Protein AF-A0AAW9EFQ4-F1 (afdb_monomer_lite)

pLDDT: mean 93.37, std 11.86, range [54.44, 98.88]

Structure (mmCIF, N/CA/C/O backbone):
data_AF-A0AAW9EFQ4-F1
#
_entry.id   AF-A0AAW9EFQ4-F1
#
loop_
_atom_site.group_PDB
_atom_site.id
_atom_site.type_symbol
_atom_site.label_atom_id
_atom_site.label_alt_id
_atom_site.label_comp_id
_atom_site.label_asym_id
_atom_site.label_entity_id
_atom_site.label_seq_id
_atom_site.pdbx_PDB_ins_code
_atom_site.Cartn_x
_atom_site.Cartn_y
_atom_site.Cartn_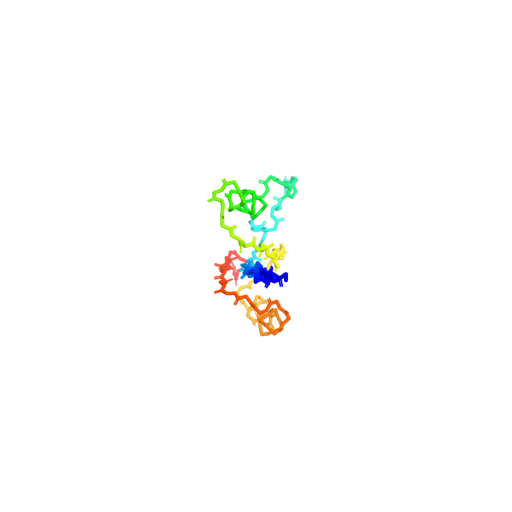z
_atom_site.occupancy
_atom_site.B_iso_or_equiv
_atom_site.auth_seq_id
_atom_site.auth_comp_id
_atom_site.auth_asym_id
_atom_site.auth_atom_id
_atom_site.pdbx_PDB_model_num
ATOM 1 N N . ALA A 1 1 ? -22.175 -14.051 39.654 1.00 55.03 1 ALA A N 1
ATOM 2 C CA . ALA A 1 1 ? -21.391 -13.011 38.963 1.00 55.03 1 ALA A CA 1
ATOM 3 C C . ALA A 1 1 ? -21.640 -13.162 37.471 1.00 55.03 1 ALA A C 1
ATOM 5 O O . ALA A 1 1 ? -21.420 -14.248 36.951 1.00 55.03 1 ALA A O 1
ATOM 6 N N . LEU A 1 2 ? -22.196 -12.142 36.818 1.00 54.44 2 LEU A N 1
ATOM 7 C CA . LEU A 1 2 ? -22.427 -12.154 35.375 1.00 54.44 2 LEU A CA 1
ATOM 8 C C . LEU A 1 2 ? -21.093 -11.797 34.701 1.00 54.44 2 LEU A C 1
ATOM 10 O O . LEU A 1 2 ? -20.611 -10.680 34.869 1.00 54.44 2 LEU A O 1
ATOM 14 N N . VAL A 1 3 ? -20.457 -12.752 34.024 1.00 61.03 3 VAL A N 1
ATOM 15 C CA . VAL A 1 3 ? -19.229 -12.494 33.259 1.00 61.03 3 VAL A CA 1
ATOM 16 C C . VAL A 1 3 ? -19.650 -12.006 31.877 1.00 61.03 3 VAL A C 1
ATOM 18 O O . VAL A 1 3 ? -20.172 -12.777 31.075 1.00 61.03 3 VAL A O 1
ATOM 21 N N . LEU A 1 4 ? -19.463 -10.714 31.615 1.00 65.38 4 LEU A N 1
ATOM 22 C CA . LEU A 1 4 ? -19.563 -10.141 30.276 1.00 65.38 4 LEU A CA 1
ATOM 23 C C . LEU A 1 4 ? -18.266 -10.469 29.530 1.00 65.38 4 LEU A C 1
ATOM 25 O O . LEU A 1 4 ? -17.220 -9.889 29.806 1.00 65.38 4 LEU A O 1
ATOM 29 N N . LEU A 1 5 ? -18.332 -11.422 28.603 1.00 67.12 5 LEU A N 1
ATOM 30 C CA . LEU A 1 5 ? -17.282 -11.642 27.613 1.00 67.12 5 LEU A CA 1
ATOM 31 C C . LEU A 1 5 ? -17.396 -10.529 26.568 1.00 67.12 5 LEU A C 1
ATOM 33 O O . LEU A 1 5 ? -18.277 -10.561 25.711 1.00 67.12 5 LEU A O 1
ATOM 37 N N . THR A 1 6 ? -16.530 -9.524 26.647 1.00 62.16 6 THR A N 1
ATOM 38 C CA . THR A 1 6 ? -16.360 -8.561 25.558 1.00 62.16 6 THR A CA 1
ATOM 39 C C . THR A 1 6 ? -15.674 -9.281 24.400 1.00 62.16 6 THR A C 1
ATOM 41 O O . THR A 1 6 ? -14.511 -9.664 24.523 1.00 62.16 6 THR A O 1
ATOM 44 N N . GLN A 1 7 ? -16.377 -9.490 23.282 1.00 58.53 7 GLN A N 1
ATOM 45 C CA . GLN A 1 7 ? -15.710 -9.848 22.032 1.00 58.53 7 GLN A CA 1
ATOM 46 C C . GLN A 1 7 ? -14.861 -8.653 21.611 1.00 58.53 7 GLN A C 1
ATOM 48 O O . GLN A 1 7 ? -15.388 -7.608 21.237 1.00 58.53 7 GLN A O 1
ATOM 53 N N . GLN A 1 8 ? -13.547 -8.800 21.711 1.00 58.81 8 GLN A N 1
ATOM 54 C CA . GLN A 1 8 ? -12.625 -7.852 21.119 1.00 58.81 8 GLN A CA 1
ATOM 55 C C . GLN A 1 8 ? -12.671 -8.095 19.610 1.00 58.81 8 GLN A C 1
ATOM 57 O O . GLN A 1 8 ? -12.209 -9.134 19.137 1.00 58.81 8 GLN A O 1
ATOM 62 N N . ALA A 1 9 ? -13.323 -7.196 18.870 1.00 65.75 9 ALA A N 1
ATOM 63 C CA . ALA A 1 9 ? -13.235 -7.209 17.418 1.00 65.75 9 ALA A CA 1
ATOM 64 C C . ALA A 1 9 ? -11.750 -7.081 17.053 1.00 65.75 9 ALA A C 1
ATOM 66 O O . ALA A 1 9 ? -11.054 -6.212 17.574 1.00 65.75 9 ALA A O 1
ATOM 67 N N . ALA A 1 10 ? -11.237 -8.021 16.261 1.00 72.75 10 ALA A N 1
ATOM 68 C CA . ALA A 1 10 ? -9.871 -7.938 15.777 1.00 72.75 10 ALA A CA 1
ATOM 69 C C . ALA A 1 10 ? -9.824 -6.913 14.638 1.00 72.75 10 ALA A C 1
ATOM 71 O O . ALA A 1 10 ? -10.609 -7.030 13.688 1.00 72.75 10 ALA A O 1
ATOM 72 N N . ALA A 1 11 ? -8.892 -5.960 14.734 1.00 80.75 11 ALA A N 1
ATOM 73 C CA . ALA A 1 11 ? -8.672 -4.937 13.720 1.00 80.75 11 ALA A CA 1
ATOM 74 C C . ALA A 1 11 ? -8.613 -5.561 12.320 1.00 80.75 11 ALA A C 1
ATOM 76 O O . ALA A 1 11 ? -7.848 -6.499 12.065 1.00 80.75 11 ALA A O 1
ATOM 77 N N . GLN A 1 12 ? -9.437 -5.049 11.409 1.00 95.12 12 GLN A N 1
ATOM 78 C CA . GLN A 1 12 ? -9.449 -5.498 10.022 1.00 95.12 12 GLN A CA 1
ATOM 79 C C . GLN A 1 12 ? -8.150 -5.057 9.341 1.00 95.12 12 GLN A C 1
ATOM 81 O O . GLN A 1 12 ? -7.632 -3.975 9.603 1.00 95.12 12 GLN A O 1
ATOM 86 N N . THR A 1 13 ? -7.592 -5.881 8.458 1.00 98.25 13 THR A N 1
ATOM 87 C CA . THR A 1 13 ? -6.355 -5.505 7.760 1.00 98.25 13 THR A CA 1
ATOM 88 C C . THR A 1 13 ? -6.680 -4.802 6.442 1.00 98.25 13 THR A C 1
ATOM 90 O O . THR A 1 13 ? -7.466 -5.315 5.643 1.00 98.25 13 THR A O 1
ATOM 93 N N . LEU A 1 14 ? -6.075 -3.633 6.222 1.00 98.62 14 LEU A N 1
ATOM 94 C CA . LEU A 1 14 ? -6.063 -2.914 4.948 1.00 98.62 14 LEU A CA 1
ATOM 95 C C . LEU A 1 14 ? -4.654 -3.021 4.371 1.00 98.62 14 LEU A C 1
ATOM 97 O O . LEU A 1 14 ? -3.715 -2.438 4.907 1.00 98.62 14 LEU A O 1
ATOM 101 N N . LEU A 1 15 ? -4.506 -3.776 3.290 1.00 98.81 15 LEU A N 1
ATOM 102 C CA . LEU A 1 15 ? -3.231 -3.964 2.610 1.00 98.81 15 LEU A CA 1
ATOM 103 C C . LEU A 1 15 ? -3.078 -2.933 1.489 1.00 98.81 15 LEU A C 1
ATOM 105 O O . LEU A 1 15 ? -3.952 -2.814 0.635 1.00 98.81 15 LEU A O 1
ATOM 109 N N . VAL A 1 16 ? -1.955 -2.224 1.463 1.00 98.88 16 VAL A N 1
ATOM 110 C CA . VAL A 1 16 ? -1.551 -1.360 0.349 1.00 98.88 16 VAL A CA 1
ATOM 111 C C . VAL A 1 16 ? -0.423 -2.047 -0.408 1.00 98.88 16 VAL A C 1
ATOM 113 O O . VAL A 1 16 ? 0.635 -2.304 0.165 1.00 98.88 16 VAL A O 1
ATOM 116 N N . VAL A 1 17 ? -0.643 -2.334 -1.689 1.00 98.88 17 VAL A N 1
ATOM 117 C CA . VAL A 1 17 ? 0.386 -2.823 -2.613 1.00 98.88 17 VAL A CA 1
ATOM 118 C C . VAL A 1 17 ? 0.611 -1.738 -3.652 1.00 98.88 17 VAL A C 1
ATOM 120 O O . VAL A 1 17 ? -0.253 -1.510 -4.500 1.00 98.88 17 VAL A O 1
ATOM 123 N N . GLY A 1 18 ? 1.752 -1.061 -3.578 1.00 98.62 18 GLY A N 1
ATOM 124 C CA . GLY A 1 18 ? 2.063 -0.014 -4.538 1.00 98.62 18 GLY A CA 1
ATOM 125 C C . GLY A 1 18 ? 3.540 0.224 -4.787 1.00 98.62 18 GLY A C 1
ATOM 126 O O . GLY A 1 18 ? 4.383 -0.597 -4.411 1.00 98.62 18 GLY A O 1
ATOM 127 N N . ASP A 1 19 ? 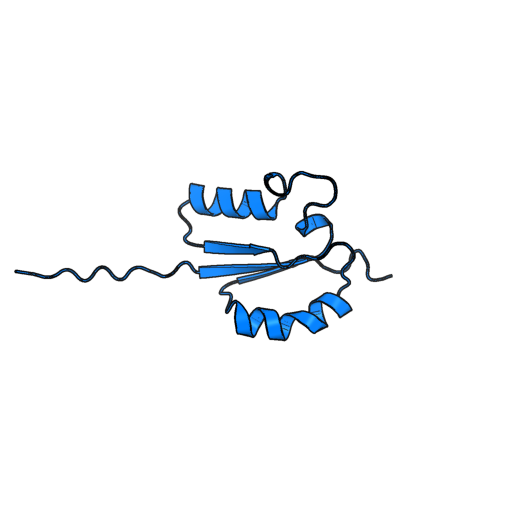3.837 1.349 -5.432 1.00 98.56 19 ASP A N 1
ATOM 128 C CA . ASP A 1 19 ? 5.193 1.719 -5.816 1.00 98.56 19 ASP A CA 1
ATOM 129 C C . ASP A 1 19 ? 5.834 2.764 -4.876 1.00 98.56 19 ASP A C 1
ATOM 131 O O . ASP A 1 19 ? 5.504 2.877 -3.691 1.00 98.56 19 ASP A O 1
ATOM 135 N N . SER A 1 20 ? 6.801 3.517 -5.396 1.00 98.00 20 SER A N 1
ATOM 136 C CA . SER A 1 20 ? 7.446 4.667 -4.761 1.00 98.00 20 SER A CA 1
ATOM 137 C C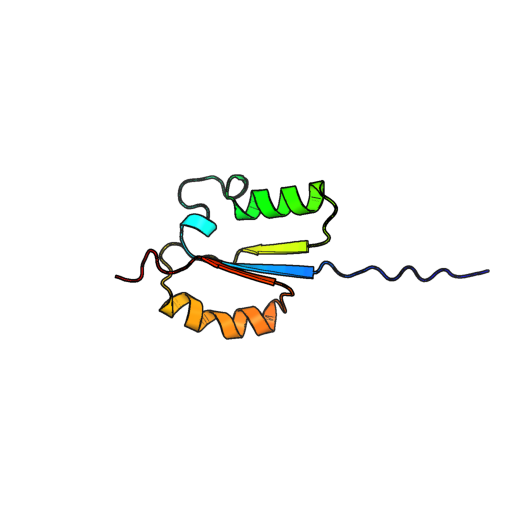 . SER A 1 20 ? 6.494 5.673 -4.103 1.00 98.00 20 SER A C 1
ATOM 139 O O . SER A 1 20 ? 6.831 6.201 -3.037 1.00 98.00 20 SER A O 1
ATOM 141 N N . ILE A 1 21 ? 5.320 5.930 -4.692 1.00 97.88 21 ILE A N 1
ATOM 142 C CA . ILE A 1 21 ? 4.344 6.901 -4.176 1.00 97.88 21 ILE A CA 1
ATOM 143 C C . ILE A 1 21 ? 3.840 6.431 -2.811 1.00 97.88 21 ILE A C 1
ATOM 145 O O . ILE A 1 21 ? 3.868 7.171 -1.823 1.00 97.88 21 ILE A O 1
ATOM 149 N N . SER A 1 22 ? 3.434 5.168 -2.737 1.00 98.56 22 SER A N 1
ATOM 150 C CA . SER A 1 22 ? 2.952 4.539 -1.508 1.00 98.56 22 SER A CA 1
ATOM 151 C C . SER A 1 22 ? 4.076 4.180 -0.533 1.00 98.56 22 SER A C 1
ATOM 153 O O . SER A 1 22 ? 3.857 4.175 0.681 1.00 98.56 22 SER A O 1
ATOM 155 N N . ALA A 1 23 ? 5.301 3.983 -1.026 1.00 98.12 23 ALA A N 1
ATOM 156 C CA . ALA A 1 23 ? 6.506 3.800 -0.214 1.00 98.12 23 ALA A CA 1
ATOM 157 C C . ALA A 1 23 ? 7.055 5.104 0.409 1.00 98.12 23 ALA A C 1
ATOM 159 O O . ALA A 1 23 ? 8.034 5.049 1.152 1.00 98.12 23 ALA A O 1
ATOM 160 N N . ALA A 1 24 ? 6.438 6.263 0.136 1.00 97.88 24 ALA A N 1
ATOM 161 C CA . ALA A 1 24 ? 6.870 7.580 0.615 1.00 97.88 24 ALA A CA 1
ATOM 162 C C . ALA A 1 24 ? 8.295 7.970 0.166 1.00 97.88 24 ALA A C 1
ATOM 164 O O . ALA A 1 24 ? 9.057 8.570 0.928 1.00 97.88 24 ALA A O 1
ATOM 165 N N . LEU A 1 25 ? 8.671 7.633 -1.074 1.00 97.38 25 LEU A N 1
ATOM 166 C CA . LEU A 1 25 ? 10.003 7.934 -1.600 1.00 97.38 25 LEU A CA 1
ATOM 167 C C . LEU A 1 25 ? 10.319 9.439 -1.507 1.00 97.38 25 LEU A C 1
ATOM 169 O O . LEU A 1 25 ? 9.588 10.277 -2.029 1.00 97.38 25 LEU A O 1
ATOM 173 N N . GLY A 1 26 ? 11.447 9.771 -0.873 1.00 97.12 26 GLY A N 1
ATOM 174 C CA . GLY A 1 26 ? 11.911 11.154 -0.710 1.00 97.12 26 GLY A CA 1
ATOM 175 C C . GLY A 1 26 ? 11.297 11.906 0.476 1.00 97.12 26 GLY A C 1
ATOM 176 O O . GLY A 1 26 ? 11.594 13.087 0.651 1.00 97.12 26 GLY A O 1
ATOM 177 N N . LEU A 1 27 ? 10.481 11.240 1.296 1.00 96.88 27 LEU A N 1
ATOM 178 C CA . LEU A 1 27 ? 9.863 11.792 2.500 1.00 96.88 27 LEU A CA 1
ATOM 179 C C . LEU A 1 27 ? 10.236 10.965 3.733 1.00 96.88 27 LEU A C 1
ATOM 181 O O . LEU A 1 27 ? 10.705 9.831 3.632 1.00 96.88 27 LEU A O 1
ATOM 185 N N . ASP A 1 28 ? 9.977 11.520 4.917 1.00 96.69 28 ASP A N 1
ATOM 186 C CA . ASP A 1 28 ? 9.869 10.680 6.104 1.00 96.69 28 ASP A CA 1
ATOM 187 C C . ASP A 1 28 ? 8.630 9.781 5.972 1.00 96.69 28 ASP A C 1
ATOM 189 O O . ASP A 1 28 ? 7.551 10.232 5.581 1.00 96.69 28 ASP A O 1
ATOM 193 N N . THR A 1 29 ? 8.769 8.500 6.313 1.00 92.56 29 THR A N 1
ATOM 194 C CA . THR A 1 29 ? 7.685 7.514 6.158 1.00 92.56 29 THR A CA 1
ATOM 195 C C . THR A 1 29 ? 6.403 7.890 6.910 1.00 92.56 29 THR A C 1
ATOM 197 O O . THR A 1 29 ? 5.312 7.562 6.444 1.00 92.56 29 THR A O 1
ATOM 200 N N . SER A 1 30 ? 6.497 8.640 8.016 1.00 96.69 30 SER A N 1
ATOM 201 C CA . SER A 1 30 ? 5.332 9.137 8.763 1.00 96.69 30 SER A CA 1
ATOM 202 C C . SER A 1 30 ? 4.535 10.212 8.017 1.00 96.69 30 SER A C 1
ATOM 204 O O . SER A 1 30 ? 3.365 10.439 8.325 1.00 96.69 30 SER A O 1
ATOM 206 N N . GLN A 1 31 ? 5.146 10.854 7.020 1.00 97.75 31 GLN A N 1
ATOM 207 C CA . GLN A 1 31 ? 4.513 11.853 6.159 1.00 97.75 31 GLN A CA 1
ATOM 208 C C . GLN A 1 31 ? 3.878 11.228 4.908 1.00 97.75 31 GLN A C 1
ATOM 210 O O . GLN A 1 31 ? 3.131 11.902 4.200 1.00 97.75 31 GLN A O 1
ATOM 215 N N . GLY A 1 32 ? 4.157 9.950 4.633 1.00 98.38 32 GLY A N 1
ATOM 216 C CA . GLY A 1 32 ? 3.565 9.210 3.525 1.00 98.38 32 GLY A CA 1
ATOM 217 C C . GLY A 1 32 ? 2.057 9.031 3.684 1.00 98.38 32 GLY A C 1
ATOM 218 O O . GLY A 1 32 ? 1.543 8.858 4.792 1.00 98.38 32 GLY A O 1
ATOM 219 N N . TRP A 1 33 ? 1.329 9.013 2.566 1.00 98.69 33 TRP A N 1
ATOM 220 C CA . TRP A 1 33 ? -0.135 8.946 2.591 1.00 98.69 33 TRP A CA 1
ATOM 221 C C . TRP A 1 33 ? -0.665 7.684 3.289 1.00 98.69 33 TRP A C 1
ATOM 223 O O . TRP A 1 33 ? -1.712 7.748 3.922 1.00 98.69 33 TRP A O 1
ATOM 233 N N . VAL A 1 34 ? 0.068 6.565 3.239 1.00 98.62 34 VAL A N 1
ATOM 234 C CA . VAL A 1 34 ? -0.312 5.314 3.916 1.00 98.62 34 VAL A CA 1
ATOM 235 C C . VAL A 1 34 ? -0.253 5.459 5.442 1.00 98.62 34 VAL A C 1
ATOM 237 O O . VAL A 1 34 ? -1.159 5.014 6.148 1.00 98.62 34 VAL A O 1
ATOM 240 N N . ALA A 1 35 ? 0.768 6.146 5.964 1.00 98.56 35 ALA A N 1
ATOM 241 C CA . ALA A 1 35 ? 0.875 6.447 7.391 1.00 98.56 35 ALA A CA 1
ATOM 242 C C . ALA A 1 35 ? -0.205 7.450 7.831 1.00 98.56 35 ALA A C 1
ATOM 244 O O . ALA A 1 35 ? -0.855 7.266 8.864 1.00 98.56 35 ALA A O 1
ATOM 245 N N . LEU A 1 36 ? -0.461 8.476 7.013 1.00 98.69 36 LEU A N 1
ATOM 246 C CA . LEU A 1 36 ? -1.537 9.438 7.255 1.00 98.69 36 LEU A CA 1
ATOM 247 C C . LEU A 1 36 ? -2.925 8.785 7.182 1.00 98.69 36 LEU A C 1
ATOM 249 O O . LEU A 1 36 ? -3.805 9.148 7.960 1.00 98.69 36 LEU A O 1
ATOM 253 N N . LEU A 1 37 ? -3.116 7.790 6.310 1.00 98.62 37 LEU A N 1
ATOM 254 C CA . LEU A 1 37 ? -4.332 6.982 6.247 1.00 98.62 37 LEU A CA 1
ATOM 255 C C . LEU A 1 37 ? -4.529 6.195 7.545 1.00 98.62 37 LEU A C 1
ATOM 257 O O . LEU A 1 37 ? -5.612 6.263 8.119 1.00 98.62 37 LEU A O 1
ATOM 261 N N . GLN A 1 38 ? -3.499 5.500 8.044 1.00 98.38 38 GLN A N 1
ATOM 262 C CA . GLN A 1 38 ? -3.576 4.791 9.329 1.00 98.38 38 GLN A CA 1
ATOM 263 C C . GLN A 1 38 ? -3.984 5.734 10.462 1.00 98.38 38 GLN A C 1
ATOM 265 O O . GLN A 1 38 ? -4.865 5.398 11.258 1.00 98.38 38 GLN A O 1
ATOM 270 N N . LYS A 1 39 ? -3.361 6.916 10.526 1.00 98.31 39 LYS A N 1
ATOM 271 C CA . LYS A 1 39 ? -3.704 7.937 11.517 1.00 98.31 39 LYS A CA 1
ATOM 272 C C . LYS A 1 39 ? -5.160 8.377 11.379 1.00 98.31 39 LYS A C 1
ATOM 274 O O . LYS A 1 39 ? -5.882 8.402 12.368 1.00 98.31 39 LYS A O 1
ATOM 279 N N . ARG A 1 40 ? -5.600 8.690 10.161 1.00 98.44 40 ARG A N 1
ATOM 280 C CA . ARG A 1 40 ? -6.962 9.155 9.894 1.00 98.44 40 ARG A CA 1
ATOM 281 C C . ARG A 1 40 ? -8.017 8.106 10.245 1.00 98.44 40 ARG A C 1
ATOM 283 O O . ARG A 1 40 ? -9.027 8.458 10.837 1.00 98.44 40 ARG A O 1
ATOM 290 N N . LEU A 1 41 ? -7.782 6.835 9.920 1.00 97.69 41 LEU A N 1
ATOM 291 C CA . LEU A 1 41 ? -8.692 5.741 10.272 1.00 97.69 41 LEU A CA 1
ATOM 292 C C . LEU A 1 41 ? -8.845 5.615 11.790 1.00 97.69 41 LEU A C 1
ATOM 294 O O . LEU A 1 41 ? -9.968 5.507 12.274 1.00 97.69 41 LEU A O 1
ATOM 298 N N . ALA A 1 42 ? -7.739 5.714 12.532 1.00 96.50 42 ALA A N 1
ATOM 299 C CA . ALA A 1 42 ? -7.772 5.716 13.991 1.00 96.50 42 ALA A CA 1
ATOM 300 C C . ALA A 1 42 ? -8.518 6.943 14.549 1.00 96.50 42 ALA A C 1
ATOM 302 O O . ALA A 1 42 ? -9.367 6.791 15.426 1.00 96.50 42 ALA A O 1
ATOM 303 N N . ASP A 1 43 ? -8.248 8.138 14.014 1.00 98.00 43 ASP A N 1
ATOM 304 C CA . ASP A 1 43 ? -8.900 9.387 14.430 1.00 98.00 43 ASP A CA 1
ATOM 305 C C . ASP A 1 43 ? -10.422 9.370 14.146 1.00 98.00 43 ASP A C 1
ATOM 307 O O . ASP A 1 43 ? -11.201 9.938 14.910 1.00 98.00 43 ASP A O 1
ATOM 311 N N . GLU A 1 44 ? -10.860 8.697 13.076 1.00 97.75 44 GLU A N 1
ATOM 312 C CA . GLU A 1 44 ? -12.274 8.540 12.700 1.00 97.75 44 GLU A CA 1
ATOM 313 C C . GLU A 1 44 ? -12.954 7.315 13.356 1.00 97.75 44 GLU A C 1
ATOM 315 O O . GLU A 1 44 ? -14.148 7.089 13.157 1.00 97.75 44 GLU A O 1
ATOM 320 N N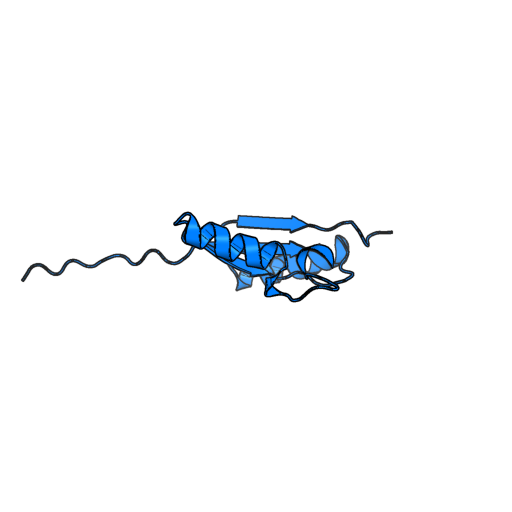 . GLY A 1 45 ? -12.232 6.540 14.176 1.00 95.25 45 GLY A N 1
ATOM 321 C CA . GLY A 1 45 ? -12.780 5.400 14.921 1.00 95.25 45 GLY A CA 1
ATOM 322 C C . GLY A 1 45 ? -12.965 4.119 14.102 1.00 95.25 45 GLY A C 1
ATOM 323 O O . GLY A 1 45 ? -13.709 3.229 14.519 1.00 95.25 45 GLY A O 1
ATOM 324 N N . TYR A 1 46 ? -12.301 4.002 12.951 1.00 95.75 46 TYR A N 1
ATOM 325 C CA . TYR A 1 46 ? -12.274 2.772 12.167 1.00 95.75 46 TYR A CA 1
ATOM 326 C C . TYR A 1 46 ? -11.177 1.829 12.668 1.00 95.75 46 TYR A C 1
ATOM 328 O O . TYR A 1 46 ? -9.995 2.172 12.682 1.00 95.75 46 TYR A O 1
ATOM 336 N N . ASP A 1 47 ? -11.566 0.604 13.012 1.00 94.44 47 ASP A N 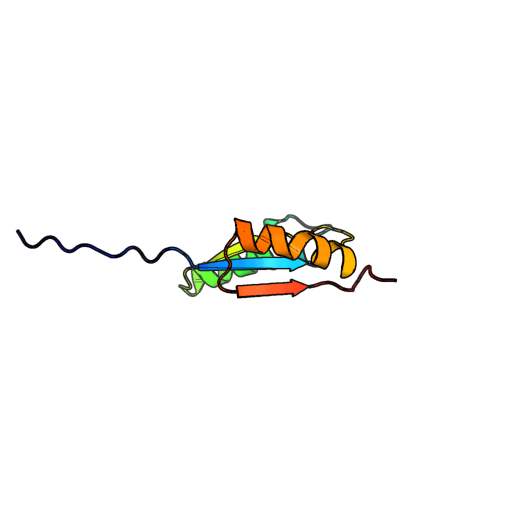1
ATOM 337 C CA . ASP A 1 47 ? -10.659 -0.426 13.522 1.00 94.44 47 ASP A CA 1
ATOM 338 C C . ASP A 1 47 ? -9.936 -1.166 12.380 1.00 94.44 47 ASP A C 1
ATOM 340 O O . ASP A 1 47 ? -10.242 -2.318 12.056 1.00 94.44 47 ASP A O 1
ATOM 344 N N . TYR A 1 48 ? -9.003 -0.465 11.726 1.00 96.62 48 TYR A N 1
ATOM 345 C CA . TYR A 1 48 ? -8.131 -1.024 10.691 1.00 96.62 48 TYR A CA 1
ATOM 346 C C . TYR A 1 48 ? -6.648 -0.938 11.059 1.00 96.62 48 TYR A C 1
ATOM 348 O O . TYR A 1 48 ? -6.140 0.115 11.457 1.00 96.62 48 TYR A O 1
ATOM 356 N N . ARG A 1 49 ? -5.930 -2.034 10.797 1.00 97.50 49 ARG A N 1
ATOM 357 C CA . ARG A 1 49 ? -4.469 -2.073 10.685 1.00 97.50 49 ARG A CA 1
ATOM 358 C C . ARG A 1 49 ? -4.084 -1.909 9.218 1.00 97.50 49 ARG A C 1
ATOM 360 O O . ARG A 1 49 ? -4.392 -2.771 8.396 1.00 97.50 49 ARG A O 1
ATOM 367 N N . VAL A 1 50 ? -3.401 -0.820 8.897 1.00 98.44 50 VAL A N 1
ATOM 368 C CA . VAL A 1 50 ? -2.889 -0.545 7.554 1.00 98.44 50 VAL A CA 1
ATOM 369 C C . VAL A 1 50 ? -1.510 -1.181 7.398 1.00 98.44 50 VAL A C 1
ATOM 371 O O . VAL A 1 50 ? -0.587 -0.883 8.154 1.00 98.44 50 VAL A O 1
ATOM 374 N N . VAL A 1 51 ? -1.366 -2.050 6.403 1.00 98.56 51 VAL A N 1
ATOM 375 C CA . VAL A 1 51 ? -0.109 -2.709 6.041 1.00 98.56 51 VAL A CA 1
ATOM 376 C C . VAL A 1 51 ? 0.392 -2.103 4.746 1.00 98.56 51 VAL A C 1
ATOM 378 O O . VAL A 1 51 ? -0.263 -2.209 3.712 1.00 98.56 51 VAL A O 1
ATOM 381 N N . ASN A 1 52 ? 1.559 -1.466 4.799 1.00 98.69 52 ASN A N 1
ATOM 382 C CA . ASN A 1 52 ? 2.203 -0.911 3.618 1.00 98.69 52 ASN A CA 1
ATOM 383 C C . ASN A 1 52 ? 3.192 -1.926 3.027 1.00 98.69 52 ASN A C 1
ATOM 385 O O . ASN A 1 52 ? 4.296 -2.074 3.543 1.00 98.69 52 ASN A O 1
ATOM 389 N N . ALA A 1 53 ? 2.803 -2.610 1.951 1.00 98.62 53 ALA A N 1
ATOM 390 C CA . ALA A 1 53 ? 3.630 -3.577 1.222 1.00 98.62 53 ALA A CA 1
ATOM 391 C C . ALA A 1 53 ? 4.207 -2.994 -0.086 1.00 98.62 53 ALA A C 1
ATOM 393 O O . ALA A 1 53 ? 4.505 -3.732 -1.038 1.00 98.62 53 ALA A O 1
ATOM 394 N N . SER A 1 54 ? 4.321 -1.665 -0.139 1.00 98.56 54 SER A N 1
ATOM 395 C CA . SER A 1 54 ? 4.785 -0.929 -1.313 1.00 98.56 54 SER A CA 1
ATOM 396 C C . SER A 1 54 ? 6.301 -0.973 -1.450 1.00 98.56 54 SER A C 1
ATOM 398 O O . SER A 1 54 ? 7.027 -0.887 -0.458 1.00 98.56 54 SER A O 1
ATOM 400 N N . ILE A 1 55 ? 6.781 -1.091 -2.686 1.00 98.31 55 ILE A N 1
ATOM 401 C CA . ILE A 1 55 ? 8.208 -1.165 -3.009 1.00 98.31 55 ILE A CA 1
ATOM 402 C C . ILE A 1 55 ? 8.524 -0.081 -4.036 1.00 98.31 55 ILE A C 1
ATOM 404 O O . ILE A 1 55 ? 7.902 0.005 -5.088 1.00 98.31 55 ILE A O 1
ATOM 408 N N . SER A 1 56 ? 9.512 0.762 -3.741 1.00 97.81 56 SER A N 1
ATOM 409 C CA . SER A 1 56 ? 9.927 1.796 -4.688 1.00 97.81 56 SER A CA 1
ATOM 410 C C . SER A 1 56 ? 10.443 1.170 -5.988 1.00 97.81 56 SER A C 1
ATOM 412 O O . SER A 1 56 ? 11.339 0.327 -5.946 1.00 97.81 56 SER A O 1
ATOM 414 N N . GLY A 1 57 ? 9.888 1.593 -7.127 1.00 97.62 57 GLY A N 1
ATOM 415 C CA . GLY A 1 57 ? 10.211 1.048 -8.449 1.00 97.62 57 GLY A CA 1
ATOM 416 C C . GLY A 1 57 ? 9.447 -0.223 -8.834 1.00 97.62 57 GLY A C 1
ATOM 417 O O . GLY A 1 57 ? 9.772 -0.821 -9.858 1.00 97.62 57 GLY A O 1
ATOM 418 N N . ASP A 1 58 ? 8.461 -0.662 -8.044 1.00 98.12 58 ASP A N 1
ATOM 419 C CA . ASP A 1 58 ? 7.680 -1.852 -8.386 1.00 98.12 58 ASP A CA 1
ATOM 420 C C . ASP A 1 58 ? 6.794 -1.621 -9.621 1.00 98.12 58 ASP A C 1
ATOM 422 O O . ASP A 1 58 ? 6.263 -0.529 -9.841 1.00 98.12 58 ASP A O 1
ATOM 426 N N . THR A 1 59 ? 6.636 -2.669 -10.427 1.00 98.62 59 THR A N 1
ATOM 427 C CA . THR A 1 59 ? 5.770 -2.680 -11.621 1.00 98.62 59 THR A CA 1
ATOM 428 C C . THR A 1 59 ? 4.476 -3.432 -11.330 1.00 98.62 59 THR A C 1
ATOM 430 O O . THR A 1 59 ? 4.386 -4.169 -10.345 1.00 98.62 59 THR A O 1
ATOM 433 N N . SER A 1 60 ? 3.475 -3.336 -12.204 1.00 98.62 60 SER A N 1
ATOM 434 C CA . SER A 1 60 ? 2.273 -4.173 -12.118 1.00 98.62 60 SER A CA 1
ATOM 435 C C . SER A 1 60 ? 2.611 -5.666 -12.139 1.00 98.62 60 SER A C 1
ATOM 437 O O . SER A 1 60 ? 2.022 -6.438 -11.382 1.00 98.62 60 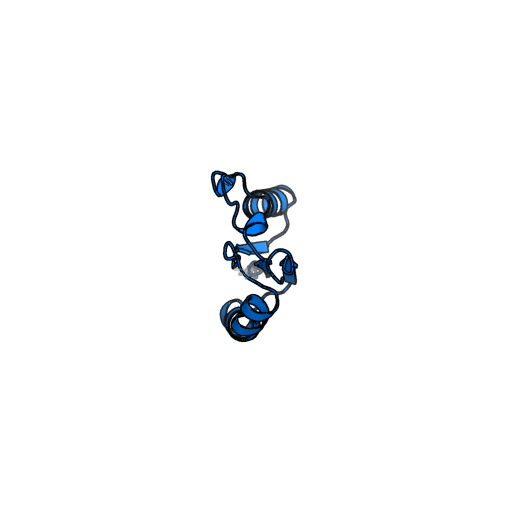SER A O 1
ATOM 439 N N . ALA A 1 61 ? 3.605 -6.077 -12.935 1.00 98.56 61 ALA A N 1
ATOM 440 C CA . ALA A 1 61 ? 4.081 -7.456 -12.982 1.00 98.56 61 ALA A CA 1
ATOM 441 C C . ALA A 1 61 ? 4.749 -7.881 -11.662 1.00 98.56 61 ALA A C 1
ATOM 443 O O . ALA A 1 61 ? 4.478 -8.975 -11.161 1.00 98.56 61 ALA A O 1
ATOM 444 N N . GLY A 1 62 ? 5.587 -7.015 -11.081 1.00 98.31 62 GLY A N 1
ATOM 445 C CA . GLY A 1 62 ? 6.241 -7.252 -9.791 1.00 98.31 62 GLY A CA 1
ATOM 446 C C . GLY A 1 62 ? 5.240 -7.359 -8.642 1.00 98.31 62 GLY A C 1
ATOM 447 O O . GLY A 1 62 ? 5.257 -8.333 -7.885 1.00 98.31 62 GLY A O 1
ATOM 448 N N . GLY A 1 63 ? 4.286 -6.432 -8.569 1.00 98.25 63 GLY A N 1
ATOM 449 C CA . GLY A 1 63 ? 3.215 -6.480 -7.579 1.00 98.25 63 GLY A CA 1
ATOM 450 C C . GLY A 1 63 ? 2.306 -7.700 -7.737 1.00 98.25 63 GLY A C 1
ATOM 451 O O . GLY A 1 63 ? 1.991 -8.353 -6.742 1.00 98.25 63 GLY A O 1
ATOM 452 N N . LEU A 1 64 ? 1.939 -8.073 -8.972 1.00 98.62 64 LEU A N 1
ATOM 453 C CA . LEU A 1 64 ? 1.154 -9.283 -9.242 1.00 98.62 64 LEU A CA 1
ATOM 454 C C . LEU A 1 64 ? 1.866 -10.549 -8.748 1.00 98.62 64 LEU A C 1
ATOM 456 O O . LEU A 1 64 ? 1.214 -11.429 -8.190 1.00 98.62 64 LEU A O 1
ATOM 460 N N . ALA A 1 65 ? 3.186 -10.639 -8.921 1.00 98.62 65 ALA A N 1
ATOM 461 C CA . ALA A 1 65 ? 3.960 -11.795 -8.476 1.00 98.62 65 ALA A CA 1
ATOM 462 C C . ALA A 1 65 ? 3.948 -11.970 -6.945 1.00 98.62 65 ALA A C 1
ATOM 464 O O . ALA A 1 65 ? 3.936 -13.101 -6.464 1.00 98.62 65 ALA A O 1
ATOM 465 N N . ARG A 1 66 ? 3.918 -10.869 -6.183 1.00 98.38 66 ARG A N 1
ATOM 466 C CA . ARG A 1 66 ? 3.935 -10.876 -4.705 1.00 98.38 66 ARG A CA 1
ATOM 467 C C . ARG A 1 66 ? 2.543 -10.971 -4.081 1.00 98.38 66 ARG A C 1
ATOM 469 O O . ARG A 1 66 ? 2.406 -11.403 -2.938 1.00 98.38 66 ARG A O 1
ATOM 476 N N . LEU A 1 67 ? 1.505 -10.558 -4.809 1.00 98.69 67 LEU A N 1
ATOM 477 C CA . LEU A 1 67 ? 0.150 -10.441 -4.274 1.00 98.69 67 LEU A CA 1
ATOM 478 C C . LEU A 1 67 ? -0.389 -11.745 -3.645 1.00 98.69 67 LEU A C 1
ATOM 480 O O . LEU A 1 67 ? -0.951 -11.654 -2.556 1.00 98.69 67 LEU A O 1
ATOM 484 N N . PRO A 1 68 ? -0.221 -12.949 -4.232 1.00 98.69 68 PRO A N 1
ATOM 485 C CA . PRO A 1 68 ? -0.735 -14.178 -3.621 1.00 98.69 68 PRO A CA 1
ATOM 486 C C . PRO A 1 68 ? -0.169 -14.468 -2.224 1.00 98.69 68 PRO A C 1
ATOM 488 O O . PRO A 1 68 ? -0.921 -14.872 -1.338 1.00 98.69 68 PRO A O 1
ATOM 491 N N . GLU A 1 69 ? 1.132 -14.242 -2.017 1.00 98.69 69 GLU A N 1
ATOM 492 C CA . GLU A 1 69 ? 1.799 -14.438 -0.723 1.00 98.69 69 GLU A CA 1
ATOM 493 C C . GLU A 1 69 ? 1.306 -13.407 0.297 1.00 98.69 69 GLU A C 1
ATOM 495 O O . GLU A 1 69 ? 0.834 -13.783 1.368 1.00 98.69 69 GLU A O 1
ATOM 500 N N . LEU A 1 70 ? 1.258 -12.127 -0.092 1.00 98.62 70 LEU A N 1
ATOM 501 C CA . LEU A 1 70 ? 0.732 -11.051 0.755 1.00 98.62 70 LEU A CA 1
ATOM 502 C C . LEU A 1 70 ? -0.718 -11.304 1.196 1.00 98.62 70 LEU A C 1
ATOM 504 O O . LEU A 1 70 ? -1.073 -11.052 2.346 1.00 98.62 70 LEU A O 1
ATOM 508 N N . LEU A 1 71 ? -1.571 -11.821 0.305 1.00 98.69 71 LEU A N 1
ATOM 509 C CA . LEU A 1 71 ? -2.956 -12.165 0.642 1.00 98.69 71 LEU A CA 1
ATOM 510 C C . LEU A 1 71 ? -3.038 -13.326 1.642 1.00 98.69 71 LEU A C 1
ATOM 512 O O . LEU A 1 71 ? -3.898 -13.309 2.526 1.00 98.69 71 LEU A O 1
ATOM 516 N N . ALA A 1 72 ? -2.169 -14.329 1.505 1.00 98.38 72 ALA A N 1
ATOM 517 C CA . ALA A 1 72 ? -2.132 -15.483 2.398 1.00 98.38 72 ALA A CA 1
ATOM 518 C C . ALA A 1 72 ? -1.631 -15.113 3.804 1.00 98.38 72 ALA A C 1
ATOM 520 O O . ALA A 1 72 ? -2.179 -15.603 4.799 1.00 98.38 72 ALA A O 1
ATOM 521 N N . GLU A 1 73 ? -0.622 -14.245 3.878 1.00 98.12 73 GLU A N 1
ATOM 522 C CA . GLU A 1 73 ? -0.003 -13.793 5.125 1.00 98.12 73 GLU A CA 1
ATOM 523 C C . GLU A 1 73 ? -0.880 -12.786 5.874 1.00 98.12 73 GLU A C 1
ATOM 525 O O . GLU A 1 73 ? -1.216 -13.004 7.040 1.00 98.12 73 GLU A O 1
ATOM 530 N N . GLU A 1 74 ? -1.302 -11.711 5.203 1.00 98.00 74 GLU A N 1
ATOM 531 C CA . GLU A 1 74 ? -1.959 -10.573 5.860 1.00 98.00 74 GLU A CA 1
ATOM 532 C C . GLU A 1 74 ? -3.472 -10.739 6.007 1.00 98.00 74 GLU A C 1
ATOM 534 O O . GLU A 1 74 ? -4.084 -10.064 6.838 1.00 98.00 74 GLU A O 1
ATOM 539 N N . LYS A 1 75 ? -4.087 -11.628 5.211 1.00 97.88 75 LYS A N 1
ATOM 540 C CA . LYS A 1 75 ? -5.540 -11.889 5.185 1.00 97.88 75 LYS A CA 1
ATOM 541 C C . LYS A 1 75 ? -6.368 -10.592 5.220 1.00 97.88 75 LYS A C 1
ATOM 543 O O . LYS A 1 75 ? -7.195 -10.408 6.121 1.00 97.88 75 LYS A O 1
ATOM 548 N N . PRO A 1 76 ? -6.130 -9.661 4.279 1.00 98.19 76 PRO A N 1
ATOM 549 C CA . PRO A 1 76 ? -6.751 -8.349 4.323 1.00 98.19 76 PRO A CA 1
ATOM 550 C C . PRO A 1 76 ? -8.259 -8.412 4.078 1.00 98.19 76 PRO A C 1
ATOM 552 O O . PRO A 1 76 ? -8.742 -9.184 3.252 1.00 98.19 76 PRO A O 1
ATOM 555 N N . ALA A 1 77 ? -8.994 -7.534 4.757 1.00 98.06 77 ALA A N 1
ATOM 556 C CA . ALA A 1 77 ? -10.392 -7.246 4.450 1.00 98.06 77 ALA A CA 1
ATOM 557 C C . ALA A 1 77 ? -10.520 -6.288 3.253 1.00 98.06 77 ALA A C 1
ATOM 559 O O . ALA A 1 77 ? -11.532 -6.294 2.555 1.00 98.06 77 ALA A O 1
ATOM 560 N N . LEU A 1 78 ? -9.489 -5.469 3.014 1.00 98.19 78 LEU A N 1
ATOM 561 C CA . LEU A 1 78 ? -9.415 -4.516 1.912 1.00 98.19 78 LEU A CA 1
ATOM 562 C C . LEU A 1 78 ? -8.001 -4.475 1.330 1.00 98.19 78 LEU A C 1
ATOM 564 O O . LEU A 1 78 ? -7.022 -4.451 2.074 1.00 98.19 78 LEU A O 1
ATOM 568 N N . VAL A 1 79 ? -7.907 -4.409 0.003 1.00 98.56 79 VAL A N 1
ATOM 569 C CA . VAL A 1 79 ? -6.646 -4.206 -0.719 1.00 98.56 79 VAL A CA 1
ATOM 570 C C . VAL A 1 79 ? -6.738 -2.925 -1.538 1.00 98.56 79 VAL A C 1
ATOM 572 O O . VAL A 1 79 ? -7.701 -2.730 -2.279 1.00 98.56 79 VAL A O 1
ATOM 575 N N . VAL A 1 80 ? -5.728 -2.069 -1.418 1.00 98.75 80 VAL A N 1
ATOM 576 C CA . VAL A 1 80 ? -5.511 -0.897 -2.269 1.00 98.75 80 VAL A CA 1
ATOM 577 C C . VAL A 1 80 ? -4.329 -1.196 -3.183 1.00 98.75 80 VAL A C 1
ATOM 579 O O . VAL A 1 80 ? -3.249 -1.535 -2.701 1.00 98.75 80 VAL A O 1
ATOM 582 N N . ILE A 1 81 ? -4.547 -1.085 -4.493 1.00 98.62 81 ILE A N 1
ATOM 583 C CA . ILE A 1 81 ? -3.523 -1.320 -5.515 1.00 98.62 81 ILE A CA 1
ATOM 584 C C . ILE A 1 81 ? -3.153 0.019 -6.146 1.00 98.62 81 ILE A C 1
ATOM 586 O O . ILE A 1 81 ? -4.019 0.718 -6.671 1.00 98.62 81 ILE A O 1
ATOM 590 N N . GLU A 1 82 ? -1.869 0.350 -6.100 1.00 98.44 82 GLU A N 1
ATOM 591 C CA . GLU A 1 82 ? -1.291 1.576 -6.649 1.00 98.44 82 GLU A CA 1
ATOM 592 C C . GLU A 1 82 ? -0.028 1.207 -7.438 1.00 98.44 82 GLU A C 1
ATOM 594 O O . GLU A 1 82 ? 1.089 1.318 -6.958 1.00 98.44 82 GLU A O 1
ATOM 599 N N . LEU A 1 83 ? -0.216 0.636 -8.628 1.00 98.62 83 LEU A N 1
ATOM 600 C CA . LEU A 1 83 ? 0.863 0.152 -9.491 1.00 98.62 83 LEU A CA 1
ATOM 601 C C . LEU A 1 83 ? 0.620 0.592 -10.931 1.00 98.62 83 LEU A C 1
ATOM 603 O O . LEU A 1 83 ? -0.512 0.880 -11.322 1.00 98.62 83 LEU A O 1
ATOM 607 N N . GLY A 1 84 ? 1.686 0.574 -11.725 1.00 98.25 84 GLY A N 1
ATOM 608 C CA . GLY A 1 84 ? 1.655 0.896 -13.151 1.00 98.25 84 GLY A CA 1
ATOM 609 C C . GLY A 1 84 ? 2.608 2.023 -13.542 1.00 98.25 84 GLY A C 1
ATOM 610 O O . GLY A 1 84 ? 2.978 2.123 -14.708 1.00 98.25 84 GLY A O 1
ATOM 611 N N . GLY A 1 85 ? 3.047 2.849 -12.583 1.00 97.44 85 GLY A N 1
ATOM 612 C CA . GLY A 1 85 ? 3.933 3.987 -12.845 1.00 97.44 85 GLY A CA 1
ATOM 613 C C . GLY A 1 85 ? 5.306 3.601 -13.407 1.00 97.44 85 GLY A C 1
ATOM 614 O O . GLY A 1 85 ? 5.894 4.385 -14.145 1.00 97.44 85 GLY A O 1
ATOM 615 N N . ASN A 1 86 ? 5.792 2.391 -13.102 1.00 97.69 86 ASN A N 1
ATOM 616 C CA . ASN A 1 86 ? 7.112 1.889 -13.512 1.00 97.69 86 ASN A CA 1
ATOM 617 C C . ASN A 1 86 ? 7.057 0.847 -14.648 1.00 97.69 86 ASN A C 1
ATOM 619 O O . ASN A 1 86 ? 8.062 0.196 -14.927 1.00 97.69 86 ASN A O 1
ATOM 623 N N . ASP A 1 87 ? 5.898 0.634 -15.275 1.00 96.44 87 ASP A N 1
ATOM 624 C CA . ASP A 1 87 ? 5.677 -0.507 -16.178 1.00 96.44 87 ASP A CA 1
ATOM 625 C C . ASP A 1 87 ? 6.368 -0.395 -17.548 1.00 96.44 87 ASP A C 1
ATOM 627 O O . ASP A 1 87 ? 6.477 -1.410 -18.244 1.00 96.44 87 ASP A O 1
ATOM 631 N N . GLY A 1 88 ? 6.828 0.794 -17.959 1.00 71.56 88 GLY A N 1
ATOM 632 C CA . GLY A 1 88 ? 7.394 1.003 -19.297 1.00 71.56 88 GLY A CA 1
ATOM 633 C C . GLY A 1 88 ? 8.090 2.335 -19.508 1.00 71.56 88 GLY A C 1
ATOM 634 O O . GLY A 1 88 ? 7.536 3.368 -19.075 1.00 71.56 88 GLY A O 1
#

Radius of gyration: 15.91 Å; chains: 1; bounding box: 34×27×58 Å

Foldseek 3Di:
DDDDDPDDDQQAEEEEEAACLQCVPPDDNCPRVQVVVVVVCVVVPHRYDYHYPYYHLAAPVNSVVCVVVCCVVRVHPHYHYYHHPNHD

InterPro domains:
  IPR013830 SGNH hydrolase-type esterase domain [PF13472] (16-87)
  IPR036514 SGNH hydrolase superfamily [G3DSA:3.40.50.1110] (12-88)
  IPR051532 Diverse Ester Hydrolysis Enzymes [PTHR30383] (13-88)

Sequence (88 aa):
ALVLLTQQAAAQTLLVVGDSISAALGLDTSQGWVALLQKRLADEGYDYRVVNASISGDTSAGGLARLPELLAEEKPALVVIELGGNDG

Secondary structure (DSSP, 8-state):
--------PPPEEEEEEE-TTTTTTTS-GGGSHHHHHHHHHHHTT--EEEEE---TT--HHHHHHHHHHHHHHH--SEEEEE--TT--

Organism: Klebsiella aerogenes (NCBI:txid548)